Protein AF-A0A435XTY0-F1 (afdb_monomer_lite)

Secondary structure (DSSP, 8-state):
-PPPPP-HHHHHHHHHHHHHHHHHHHHHHHH--S-HHHHHHHHHHHHHHHHHHHHTTHHHHHHHHHHHHH--SHHHHHHHHHHHHHHT-HHHHHHHHHHHHHHTHHHHHHHT-PPPPP-

Structure (mmCIF, N/CA/C/O backbone):
data_AF-A0A435XTY0-F1
#
_entry.id   AF-A0A435XTY0-F1
#
loop_
_atom_site.group_PDB
_atom_site.id
_atom_site.type_symbol
_atom_site.label_atom_id
_atom_site.label_alt_id
_atom_site.label_comp_id
_atom_site.label_asym_id
_atom_site.label_entity_id
_atom_site.label_seq_id
_atom_site.pdbx_PDB_ins_code
_atom_site.Cartn_x
_atom_site.Cartn_y
_atom_site.Cartn_z
_atom_site.occupancy
_atom_site.B_iso_or_equiv
_atom_site.auth_seq_id
_atom_site.auth_comp_id
_atom_site.auth_asym_id
_atom_site.auth_atom_id
_atom_site.pdbx_PDB_model_num
ATOM 1 N N . MET A 1 1 ? -3.269 -15.023 -18.522 1.00 46.81 1 MET A N 1
ATOM 2 C CA . MET A 1 1 ? -3.793 -13.697 -18.132 1.00 46.81 1 MET A CA 1
ATOM 3 C C . MET A 1 1 ? -3.519 -12.740 -19.277 1.00 46.81 1 MET A C 1
ATOM 5 O O . MET A 1 1 ? -2.384 -12.694 -19.733 1.00 46.81 1 MET A O 1
ATOM 9 N N . HIS A 1 2 ? -4.543 -12.071 -19.808 1.00 48.88 2 HIS A N 1
ATOM 10 C CA . HIS A 1 2 ? -4.337 -11.016 -20.805 1.00 48.88 2 HIS A CA 1
ATOM 11 C C . HIS A 1 2 ? -3.816 -9.767 -20.081 1.00 48.88 2 HIS A C 1
ATOM 13 O O . HIS A 1 2 ? -4.322 -9.481 -18.994 1.00 48.88 2 HIS A O 1
ATOM 19 N N . PRO A 1 3 ? -2.822 -9.046 -20.624 1.00 54.50 3 PRO A N 1
ATOM 20 C CA . PRO A 1 3 ? -2.363 -7.809 -20.011 1.00 54.50 3 PRO A CA 1
ATOM 21 C C . PRO A 1 3 ? -3.512 -6.798 -20.031 1.00 54.50 3 PRO A C 1
ATOM 23 O O . PRO A 1 3 ? -3.996 -6.416 -21.097 1.00 54.50 3 PRO A O 1
ATOM 26 N N . VAL A 1 4 ? -3.978 -6.402 -18.848 1.00 65.19 4 VAL A N 1
ATOM 27 C CA . VAL A 1 4 ? -4.920 -5.292 -18.703 1.00 65.19 4 VAL A CA 1
ATOM 28 C C . VAL A 1 4 ? -4.126 -4.011 -18.922 1.00 65.19 4 VAL A C 1
ATOM 30 O O . VAL A 1 4 ? -3.088 -3.805 -18.294 1.00 65.19 4 VAL A O 1
ATOM 33 N N . ALA A 1 5 ? -4.577 -3.167 -19.848 1.00 78.25 5 ALA A N 1
ATOM 34 C CA . ALA A 1 5 ? -3.987 -1.850 -20.030 1.00 78.25 5 ALA A CA 1
ATOM 35 C C . ALA A 1 5 ? -4.233 -1.017 -18.763 1.00 78.25 5 ALA A C 1
ATOM 37 O O . ALA A 1 5 ? -5.380 -0.840 -18.354 1.00 78.25 5 ALA A O 1
ATOM 38 N N . THR A 1 6 ? -3.167 -0.517 -18.142 1.00 87.56 6 THR A N 1
ATOM 39 C CA . THR A 1 6 ? -3.243 0.338 -16.954 1.00 87.56 6 THR A CA 1
ATOM 40 C C . THR A 1 6 ? -3.025 1.801 -17.329 1.00 87.56 6 THR A C 1
ATOM 42 O O . THR A 1 6 ? -2.274 2.124 -18.250 1.00 87.56 6 THR A O 1
ATOM 45 N N . ILE A 1 7 ? -3.681 2.707 -16.602 1.00 93.94 7 ILE A N 1
ATOM 46 C CA . ILE A 1 7 ? -3.432 4.149 -16.688 1.00 93.94 7 ILE A CA 1
ATOM 47 C C . ILE A 1 7 ? -2.593 4.521 -15.469 1.00 93.94 7 ILE A C 1
ATOM 49 O O . ILE A 1 7 ? -3.112 4.535 -14.357 1.00 93.94 7 ILE A O 1
ATOM 53 N N . ALA A 1 8 ? -1.304 4.808 -15.669 1.00 92.56 8 ALA A N 1
ATOM 54 C CA . ALA A 1 8 ? -0.337 4.980 -14.579 1.00 92.56 8 ALA A CA 1
ATOM 55 C C . ALA A 1 8 ? -0.792 5.979 -13.499 1.00 92.56 8 ALA A C 1
ATOM 57 O O . ALA A 1 8 ? -0.707 5.669 -12.318 1.00 92.56 8 ALA A O 1
ATOM 58 N N . ALA A 1 9 ? -1.355 7.124 -13.899 1.00 95.19 9 ALA A N 1
ATOM 59 C CA . ALA A 1 9 ? -1.857 8.131 -12.960 1.00 95.19 9 ALA A CA 1
ATOM 60 C C . ALA A 1 9 ? -3.019 7.627 -12.081 1.00 95.19 9 ALA A C 1
ATOM 62 O O . ALA A 1 9 ? -3.131 8.022 -10.930 1.00 95.19 9 ALA A O 1
ATOM 63 N N . ILE A 1 10 ? -3.872 6.738 -12.603 1.00 96.81 10 ILE A N 1
ATOM 64 C CA . ILE A 1 10 ? -4.977 6.153 -11.829 1.00 96.81 10 ILE A CA 1
ATOM 65 C C . ILE A 1 10 ? -4.449 5.113 -10.841 1.00 96.81 10 ILE A C 1
ATOM 67 O O . ILE A 1 10 ? -4.900 5.058 -9.703 1.00 96.81 10 ILE A O 1
ATOM 71 N N . VAL A 1 11 ? -3.466 4.309 -11.253 1.00 97.62 11 VAL A N 1
ATOM 72 C CA . VAL A 1 11 ? -2.831 3.329 -10.362 1.00 97.62 11 VAL A CA 1
ATOM 73 C C . VAL A 1 11 ? -2.089 4.030 -9.222 1.00 97.62 11 VAL A C 1
ATOM 75 O O . VAL A 1 11 ? -2.182 3.596 -8.078 1.00 97.62 11 VAL A O 1
ATOM 78 N N . ASP A 1 12 ? -1.405 5.136 -9.517 1.00 97.25 12 ASP A N 1
ATOM 79 C CA . ASP A 1 12 ? -0.747 5.951 -8.495 1.00 97.25 12 ASP A CA 1
ATOM 80 C C . ASP A 1 12 ? -1.755 6.593 -7.527 1.00 97.25 12 ASP A C 1
ATOM 82 O O . ASP A 1 12 ? -1.553 6.547 -6.315 1.00 97.25 12 ASP A O 1
ATOM 86 N N . GLN A 1 13 ? -2.892 7.088 -8.035 1.00 97.88 13 GLN A N 1
ATOM 87 C CA . GLN A 1 13 ? -3.979 7.586 -7.184 1.00 97.88 13 GLN A CA 1
ATOM 88 C C . GLN A 1 13 ? -4.516 6.495 -6.250 1.00 97.88 13 GLN A C 1
ATOM 90 O O . GLN A 1 13 ? -4.752 6.767 -5.077 1.00 97.88 13 GLN A O 1
ATOM 95 N N . HIS A 1 14 ? -4.681 5.259 -6.733 1.00 98.25 14 HIS A N 1
ATOM 96 C CA . HIS A 1 14 ? -5.106 4.152 -5.875 1.00 98.25 14 HIS A CA 1
ATOM 97 C C . HIS A 1 14 ? -4.106 3.874 -4.745 1.00 98.25 14 HIS A C 1
ATOM 99 O O . HIS A 1 14 ? -4.523 3.596 -3.621 1.00 98.25 14 HIS A O 1
ATOM 105 N N . ALA A 1 15 ? -2.801 3.976 -5.017 1.00 98.19 15 ALA A N 1
ATOM 106 C CA . ALA A 1 15 ? -1.764 3.810 -4.000 1.00 98.19 15 ALA A CA 1
ATOM 107 C C . ALA A 1 15 ? -1.821 4.925 -2.942 1.00 98.19 15 ALA A C 1
ATOM 109 O O . ALA A 1 15 ? -1.769 4.629 -1.747 1.00 98.19 15 ALA A O 1
ATOM 110 N N . GLU A 1 16 ? -1.998 6.180 -3.366 1.00 98.00 16 GLU A N 1
ATOM 111 C CA . GLU A 1 16 ? -2.195 7.321 -2.460 1.00 98.00 16 GLU A CA 1
ATOM 112 C C . GLU A 1 16 ? -3.431 7.170 -1.586 1.00 98.00 16 GLU A C 1
ATOM 114 O O . GLU A 1 16 ? -3.362 7.274 -0.361 1.00 98.00 16 GLU A O 1
ATOM 119 N N . ASP A 1 17 ? -4.575 6.935 -2.227 1.00 98.25 17 ASP A N 1
ATOM 120 C CA . ASP A 1 17 ? -5.865 6.931 -1.561 1.00 98.25 17 ASP A CA 1
ATOM 121 C C . ASP A 1 17 ? -5.943 5.773 -0.570 1.00 98.25 17 ASP A C 1
ATOM 123 O O . ASP A 1 17 ? -6.478 5.955 0.522 1.00 98.25 17 ASP A O 1
ATOM 127 N N . ALA A 1 18 ? -5.373 4.608 -0.900 1.00 97.62 18 ALA A N 1
ATOM 128 C CA . ALA A 1 18 ? -5.282 3.488 0.030 1.00 97.62 18 ALA A CA 1
ATOM 129 C C . ALA A 1 18 ? -4.476 3.856 1.288 1.00 97.62 18 ALA A C 1
ATOM 131 O O . ALA A 1 18 ? -4.964 3.671 2.406 1.00 97.62 18 ALA A O 1
ATOM 132 N N . ALA A 1 19 ? -3.280 4.432 1.120 1.00 96.69 19 ALA A N 1
ATOM 133 C CA . ALA A 1 19 ? -2.438 4.854 2.238 1.00 96.69 19 ALA A CA 1
ATOM 134 C C . ALA A 1 19 ? -3.136 5.911 3.113 1.00 96.69 19 ALA A C 1
ATOM 136 O O . ALA A 1 19 ? -3.219 5.777 4.341 1.00 96.69 19 ALA A O 1
ATOM 137 N N . PHE A 1 20 ? -3.714 6.932 2.476 1.00 96.19 20 PHE A N 1
ATOM 138 C CA . PHE A 1 20 ? -4.417 8.017 3.152 1.00 96.19 20 PHE A CA 1
ATOM 139 C C . PHE A 1 20 ? -5.664 7.534 3.903 1.00 96.19 20 PHE A C 1
ATOM 141 O O . PHE A 1 20 ? -5.868 7.887 5.071 1.00 96.19 20 PHE A O 1
ATOM 148 N N . LEU A 1 21 ? -6.515 6.732 3.254 1.00 95.44 21 LEU A N 1
ATOM 149 C CA . LEU A 1 21 ? -7.758 6.235 3.846 1.00 95.44 21 LEU A CA 1
ATOM 150 C C . LEU A 1 21 ? -7.481 5.299 5.017 1.00 95.44 21 LEU A C 1
ATOM 152 O O . LEU A 1 21 ? -8.174 5.401 6.028 1.00 95.44 21 LEU A O 1
ATOM 156 N N . TRP A 1 22 ? -6.448 4.458 4.936 1.00 94.38 22 TRP A N 1
ATOM 157 C CA . TRP A 1 22 ? -6.044 3.619 6.060 1.00 94.38 22 TRP A CA 1
ATOM 158 C C . TRP A 1 22 ? -5.580 4.451 7.263 1.00 94.38 22 TRP A C 1
ATOM 160 O O . TRP A 1 22 ? -6.031 4.228 8.391 1.00 94.38 22 TRP A O 1
ATOM 170 N N . LEU A 1 23 ? -4.740 5.468 7.038 1.00 91.25 23 LEU A N 1
ATOM 171 C CA . LEU A 1 23 ? -4.281 6.342 8.118 1.00 91.25 23 LEU A CA 1
ATOM 172 C C . LEU A 1 23 ? -5.446 7.110 8.753 1.00 91.25 23 LEU A C 1
ATOM 174 O O . LEU A 1 23 ? -5.508 7.250 9.978 1.00 91.25 23 LEU A O 1
ATOM 178 N N . ARG A 1 24 ? -6.391 7.585 7.933 1.00 90.62 24 ARG A N 1
ATOM 179 C CA . ARG A 1 24 ? -7.623 8.212 8.417 1.00 90.62 24 ARG A CA 1
ATOM 180 C C . ARG A 1 24 ? -8.437 7.228 9.250 1.00 90.62 24 ARG A C 1
ATOM 182 O O . ARG A 1 24 ? -8.766 7.556 10.381 1.00 90.62 24 ARG A O 1
ATOM 189 N N . ARG A 1 25 ? -8.697 6.022 8.738 1.00 88.06 25 ARG A N 1
ATOM 190 C CA . ARG A 1 25 ? -9.433 4.968 9.448 1.00 88.06 25 ARG A CA 1
ATOM 191 C C . ARG A 1 25 ? -8.861 4.727 10.842 1.00 88.06 25 ARG A C 1
ATOM 193 O O . ARG A 1 25 ? -9.614 4.729 11.810 1.00 88.06 25 ARG A O 1
ATOM 200 N N . ARG A 1 26 ? -7.536 4.580 10.958 1.00 86.06 26 ARG A N 1
ATOM 201 C CA . ARG A 1 26 ? -6.880 4.395 12.260 1.00 86.06 26 ARG A CA 1
ATOM 202 C C . ARG A 1 26 ? -7.173 5.534 13.232 1.00 86.06 26 ARG A C 1
ATOM 204 O O . ARG A 1 26 ? -7.545 5.281 14.370 1.00 86.06 26 ARG A O 1
ATOM 211 N N . ARG A 1 27 ? -7.021 6.783 12.781 1.00 83.75 27 ARG A N 1
ATOM 212 C CA . ARG A 1 27 ? -7.261 7.967 13.623 1.00 83.75 27 ARG A CA 1
ATOM 213 C C . ARG A 1 27 ? -8.701 8.033 14.122 1.00 83.75 27 ARG A C 1
ATOM 215 O O . ARG A 1 27 ? -8.927 8.469 15.243 1.00 83.75 27 ARG A O 1
ATOM 222 N N . GLU A 1 28 ? -9.654 7.608 13.302 1.00 81.12 28 GLU A N 1
ATOM 223 C CA . GLU A 1 28 ? -11.075 7.629 13.658 1.00 81.12 28 GLU A CA 1
ATOM 224 C C . GLU A 1 28 ? -11.440 6.507 14.636 1.00 81.12 28 GLU A C 1
ATOM 226 O O . GLU A 1 28 ? -12.196 6.749 15.576 1.00 81.12 28 GLU A O 1
ATOM 231 N N . ILE A 1 29 ? -10.845 5.317 14.481 1.00 75.56 29 ILE A N 1
ATOM 232 C CA . ILE A 1 29 ? -10.972 4.217 15.452 1.00 75.56 29 ILE A CA 1
ATOM 233 C C . ILE A 1 29 ? -10.393 4.629 16.812 1.00 75.56 29 ILE A C 1
ATOM 235 O O . ILE A 1 29 ? -11.031 4.409 17.840 1.00 75.56 29 ILE A O 1
ATOM 239 N N . ASP A 1 3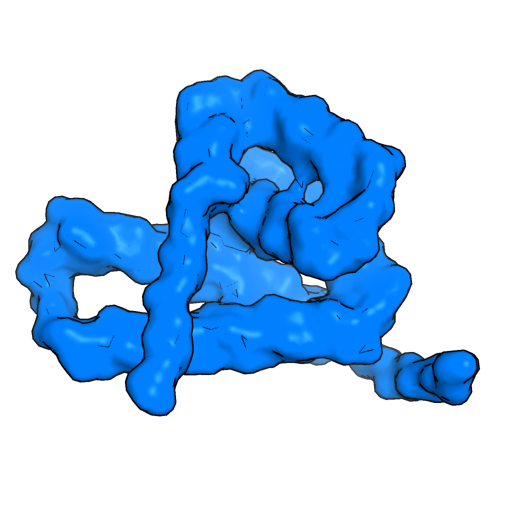0 ? -9.221 5.268 16.821 1.00 72.12 30 ASP A N 1
ATOM 240 C CA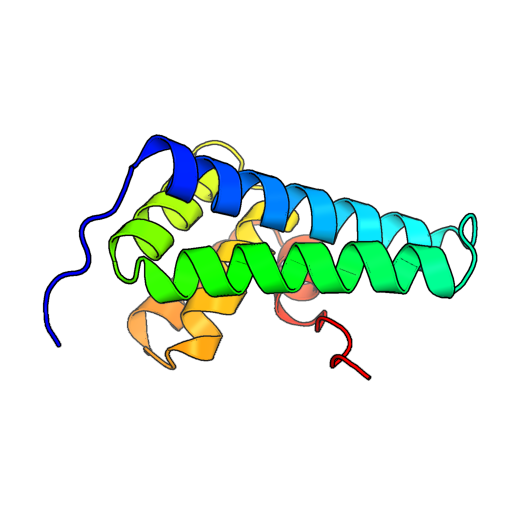 . ASP A 1 30 ? -8.558 5.702 18.055 1.00 72.12 30 ASP A CA 1
ATOM 241 C C . ASP A 1 30 ? -9.248 6.926 18.698 1.00 72.12 30 ASP A C 1
ATOM 243 O O . ASP A 1 30 ? -9.189 7.114 19.914 1.00 72.12 30 ASP A O 1
ATOM 247 N N . GLY A 1 31 ? -9.885 7.781 17.888 1.00 65.75 31 GLY A N 1
ATOM 248 C CA . GLY A 1 31 ? -10.442 9.073 18.302 1.00 65.75 31 GLY A CA 1
ATOM 249 C C . GLY A 1 31 ? -11.946 9.097 18.592 1.00 65.75 31 GLY A C 1
ATOM 250 O O . GLY A 1 31 ? -12.408 10.048 19.221 1.00 65.75 31 GLY A O 1
ATOM 251 N N . SER A 1 32 ? -12.714 8.089 18.158 1.00 61.44 32 SER A N 1
ATOM 252 C CA . SER A 1 32 ? -14.178 7.995 18.334 1.00 61.44 32 SER A CA 1
ATOM 253 C C . SER A 1 32 ? -14.956 9.250 17.878 1.00 61.44 32 SER A C 1
ATOM 255 O O . SER A 1 32 ? -15.949 9.629 18.504 1.00 61.44 32 SER A O 1
ATOM 257 N N . ILE A 1 33 ? -14.511 9.931 16.815 1.00 61.03 33 ILE A N 1
ATOM 258 C CA . ILE A 1 33 ? -15.155 11.170 16.329 1.00 61.03 33 ILE A CA 1
ATOM 259 C C . ILE A 1 33 ? -16.306 10.869 15.353 1.00 61.03 33 ILE A C 1
ATOM 261 O O . ILE A 1 33 ? -17.264 11.638 15.280 1.00 61.03 33 ILE A O 1
ATOM 265 N N . LEU A 1 34 ? -16.230 9.756 14.621 1.00 60.00 34 LEU A N 1
ATOM 266 C CA . LEU A 1 34 ? -17.191 9.377 13.584 1.00 60.00 34 LEU A CA 1
ATOM 267 C C . LEU A 1 34 ? -18.203 8.325 14.057 1.00 60.00 34 LEU A C 1
ATOM 269 O O . LEU A 1 34 ? -17.889 7.460 14.875 1.00 60.00 34 LEU A O 1
ATOM 273 N N . GLU A 1 35 ? -19.410 8.373 13.489 1.00 65.94 35 GLU A N 1
ATOM 274 C CA . GLU A 1 35 ? -20.402 7.303 13.635 1.00 65.94 35 GLU A CA 1
ATOM 275 C C . GLU A 1 35 ? -19.970 6.053 12.839 1.00 65.94 35 GLU A C 1
ATOM 277 O O . GLU A 1 35 ? -19.247 6.146 11.845 1.00 65.94 35 GLU A O 1
ATOM 282 N N . GLU A 1 36 ? -20.442 4.863 13.230 1.00 68.00 36 GLU A N 1
ATOM 283 C CA . GLU A 1 36 ? -20.090 3.575 12.595 1.00 68.00 36 GLU A CA 1
ATOM 284 C C . GLU A 1 36 ? -20.294 3.579 11.064 1.00 68.00 36 GLU A C 1
ATOM 286 O O . GLU A 1 36 ? -19.477 3.048 10.307 1.00 68.00 36 GLU A O 1
ATOM 291 N N . THR A 1 37 ? -21.338 4.268 10.589 1.00 71.31 37 THR A N 1
ATOM 292 C CA . THR A 1 37 ? -21.648 4.428 9.157 1.00 71.31 37 THR A CA 1
ATOM 293 C C . THR A 1 37 ? -20.539 5.154 8.385 1.00 71.31 37 THR A C 1
ATOM 295 O O . THR A 1 37 ? -20.283 4.838 7.219 1.00 71.31 37 THR A O 1
ATOM 298 N N . ASP A 1 38 ? -19.864 6.120 9.008 1.00 79.50 38 ASP A N 1
ATOM 299 C CA . ASP A 1 38 ? -18.807 6.901 8.365 1.00 79.50 38 ASP A CA 1
ATOM 300 C C . ASP A 1 38 ? -17.496 6.111 8.271 1.00 79.50 38 ASP A C 1
ATOM 302 O O . ASP A 1 38 ? -16.796 6.208 7.258 1.00 79.50 38 ASP A O 1
ATOM 306 N N . ILE A 1 39 ? -17.203 5.261 9.263 1.00 81.56 39 ILE A N 1
ATOM 307 C CA . ILE A 1 39 ? -16.085 4.306 9.206 1.00 81.56 39 ILE A CA 1
ATOM 308 C C . ILE A 1 39 ? -16.324 3.295 8.078 1.00 81.56 39 ILE A C 1
ATOM 310 O O . ILE A 1 39 ? -15.435 3.077 7.257 1.00 81.56 39 ILE A O 1
ATOM 314 N N . GLY A 1 40 ? -17.546 2.768 7.945 1.00 85.56 40 GLY A N 1
ATOM 315 C CA . GLY A 1 40 ? -17.895 1.849 6.856 1.00 85.56 40 GLY A CA 1
ATOM 316 C C . GLY A 1 40 ? -17.686 2.442 5.455 1.00 85.56 40 GLY A C 1
ATOM 317 O O . GLY A 1 40 ? -17.279 1.736 4.532 1.00 85.56 40 GLY A O 1
ATOM 318 N N . ARG A 1 41 ? -17.895 3.755 5.275 1.00 88.62 41 ARG A N 1
ATOM 319 C CA . ARG A 1 41 ? -17.593 4.444 4.004 1.00 88.62 41 ARG A CA 1
ATOM 320 C C . ARG A 1 41 ? -16.094 4.568 3.737 1.00 88.62 41 ARG A C 1
ATOM 322 O O . ARG A 1 41 ? -15.696 4.569 2.572 1.00 88.62 41 ARG A O 1
ATOM 329 N N . ILE A 1 42 ? -15.278 4.731 4.778 1.00 90.75 42 ILE A N 1
ATOM 330 C CA . ILE A 1 42 ? -13.817 4.735 4.644 1.00 90.75 42 ILE A CA 1
ATOM 331 C C . ILE A 1 42 ? -13.349 3.340 4.226 1.00 90.75 42 ILE A C 1
ATOM 333 O O . ILE A 1 42 ? -12.598 3.245 3.259 1.00 90.75 42 ILE A O 1
ATOM 337 N N . ASP A 1 43 ? -13.861 2.290 4.870 1.00 90.31 43 ASP A N 1
ATOM 338 C CA . ASP A 1 43 ? -13.486 0.898 4.591 1.00 90.31 43 ASP A CA 1
ATOM 339 C C . ASP A 1 43 ? -13.846 0.502 3.152 1.00 90.31 43 ASP A C 1
ATOM 341 O O . ASP A 1 43 ? -12.972 0.070 2.408 1.00 90.31 43 ASP A O 1
ATOM 345 N N .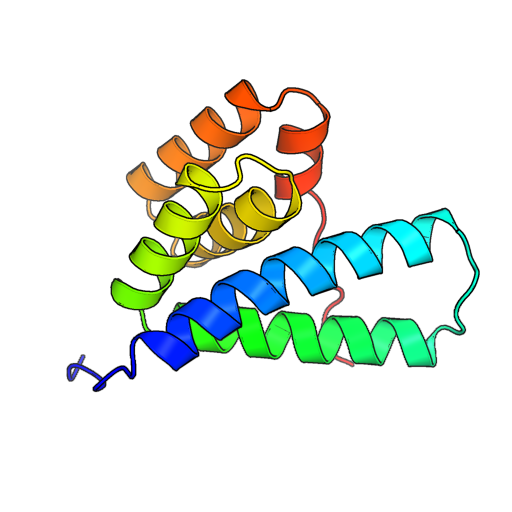 GLN A 1 44 ? -15.064 0.805 2.685 1.00 92.94 44 GLN A N 1
ATOM 346 C CA . GLN A 1 44 ? -15.459 0.547 1.289 1.00 92.94 44 GLN A CA 1
ATOM 347 C C . GLN A 1 44 ? -14.547 1.235 0.263 1.00 92.94 44 GLN A C 1
ATOM 349 O O . GLN A 1 44 ? -14.229 0.673 -0.784 1.00 92.94 44 GLN A O 1
ATOM 354 N N . ARG A 1 45 ? -14.141 2.482 0.531 1.00 95.62 45 ARG A N 1
ATOM 355 C CA . ARG A 1 45 ? -13.242 3.217 -0.370 1.00 95.62 45 ARG A CA 1
ATOM 356 C C . ARG A 1 45 ? -11.822 2.675 -0.304 1.00 95.62 45 ARG A C 1
ATOM 358 O O . ARG A 1 45 ? -11.139 2.675 -1.323 1.00 95.62 45 ARG A O 1
ATOM 365 N N . LEU A 1 46 ? -11.369 2.265 0.877 1.00 95.62 46 LEU A N 1
ATOM 366 C CA . LEU A 1 46 ? -10.064 1.652 1.065 1.00 95.62 46 LEU A CA 1
ATOM 367 C C . LEU A 1 46 ? -9.980 0.345 0.272 1.00 95.62 46 LEU A C 1
ATOM 369 O O . LEU A 1 46 ? -9.073 0.203 -0.547 1.00 95.62 46 LEU A O 1
ATOM 373 N N . ASP A 1 47 ? -10.972 -0.533 0.424 1.00 94.81 47 ASP A N 1
ATOM 374 C CA . ASP A 1 47 ? -11.061 -1.798 -0.309 1.00 94.81 47 ASP A CA 1
ATOM 375 C C . ASP A 1 47 ? -11.057 -1.578 -1.821 1.00 94.81 47 ASP A C 1
ATOM 377 O O . ASP A 1 47 ? -10.248 -2.178 -2.523 1.00 94.81 47 ASP A O 1
ATOM 381 N N . ALA A 1 48 ? -11.863 -0.641 -2.329 1.00 96.25 48 ALA A N 1
ATOM 382 C CA . ALA A 1 48 ? -11.904 -0.343 -3.761 1.00 96.25 48 ALA A CA 1
ATOM 383 C C . ALA A 1 48 ? -10.540 0.107 -4.326 1.00 96.25 48 ALA A C 1
ATOM 385 O O . ALA A 1 48 ? -10.191 -0.226 -5.460 1.00 96.25 48 ALA A O 1
ATOM 386 N N . ASN A 1 49 ? -9.751 0.859 -3.552 1.00 97.88 49 ASN A N 1
ATOM 387 C CA . ASN A 1 49 ? -8.410 1.270 -3.972 1.00 97.88 49 ASN A CA 1
ATOM 388 C C . ASN A 1 49 ? -7.419 0.100 -3.947 1.00 97.88 49 ASN A C 1
ATOM 390 O O . ASN A 1 49 ? -6.630 -0.057 -4.880 1.00 97.88 49 ASN A O 1
ATOM 394 N N . ILE A 1 50 ? -7.492 -0.757 -2.928 1.00 97.12 50 ILE A N 1
ATOM 395 C CA . ILE A 1 50 ? -6.681 -1.974 -2.840 1.00 97.12 50 ILE A CA 1
ATOM 396 C C . ILE A 1 50 ? -7.012 -2.940 -3.989 1.00 97.12 50 ILE A C 1
ATOM 398 O O . ILE A 1 50 ? -6.102 -3.432 -4.657 1.00 97.12 50 ILE A O 1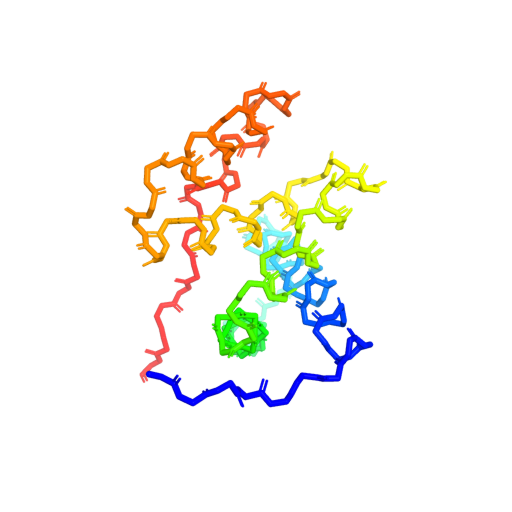
ATOM 402 N N . GLU A 1 51 ? -8.293 -3.154 -4.290 1.00 96.19 51 GLU A N 1
ATOM 403 C CA . GLU A 1 51 ? -8.742 -3.944 -5.441 1.00 96.19 51 GLU A CA 1
ATOM 404 C C . GLU A 1 51 ? -8.234 -3.360 -6.766 1.00 96.19 51 GLU A C 1
ATOM 406 O O . GLU A 1 51 ? -7.772 -4.104 -7.635 1.00 96.19 51 GLU A O 1
ATOM 411 N N . GLY A 1 52 ? -8.247 -2.030 -6.912 1.00 96.19 52 GLY A N 1
ATOM 412 C CA . GLY A 1 52 ? -7.677 -1.335 -8.069 1.00 96.19 52 GLY A CA 1
ATOM 413 C C . GLY A 1 52 ? -6.180 -1.614 -8.253 1.00 96.19 52 GLY A C 1
ATOM 414 O O . GLY A 1 52 ? -5.731 -1.905 -9.366 1.00 96.19 52 GLY A O 1
ATOM 415 N N . LEU A 1 53 ? -5.406 -1.605 -7.163 1.00 97.19 53 LEU A N 1
ATOM 416 C CA . LEU A 1 53 ? -3.985 -1.969 -7.181 1.00 97.19 53 LEU A CA 1
ATOM 417 C C . LEU A 1 53 ? -3.774 -3.448 -7.529 1.00 97.19 53 LEU A C 1
ATOM 419 O O . LEU A 1 53 ? -2.908 -3.768 -8.347 1.00 97.19 53 LEU A O 1
ATOM 423 N N . MET A 1 54 ? -4.582 -4.352 -6.968 1.00 95.62 54 MET A N 1
ATOM 424 C CA . MET A 1 54 ? -4.517 -5.785 -7.276 1.00 95.62 54 MET A CA 1
ATOM 425 C C . MET A 1 54 ? -4.827 -6.060 -8.749 1.00 95.62 54 MET A C 1
ATOM 427 O O . MET A 1 54 ? -4.101 -6.810 -9.405 1.00 95.62 54 MET A O 1
ATOM 431 N N . ALA A 1 55 ? -5.857 -5.410 -9.294 1.00 95.12 55 ALA A N 1
ATOM 432 C CA . ALA A 1 55 ? -6.236 -5.517 -10.699 1.00 95.12 55 ALA A CA 1
ATOM 433 C C . ALA A 1 55 ? -5.143 -4.987 -11.645 1.00 95.12 55 ALA A C 1
ATOM 435 O O . ALA A 1 55 ? -4.970 -5.511 -12.748 1.00 95.12 55 ALA A O 1
ATOM 436 N N . ALA A 1 56 ? -4.368 -3.987 -11.209 1.00 95.44 56 ALA A N 1
ATOM 437 C CA . ALA A 1 56 ? -3.218 -3.460 -11.944 1.00 95.44 56 ALA A CA 1
ATOM 438 C C . ALA A 1 56 ? -1.974 -4.378 -11.898 1.00 95.44 56 ALA A C 1
ATOM 440 O O . ALA A 1 56 ? -1.001 -4.136 -12.624 1.00 95.44 56 ALA A O 1
ATOM 441 N N . GLY A 1 57 ? -1.978 -5.431 -11.071 1.00 95.19 57 GLY A N 1
ATOM 442 C CA . GLY A 1 57 ? -0.903 -6.418 -10.968 1.00 95.19 57 GLY A CA 1
ATOM 443 C C . GLY A 1 57 ? 0.456 -5.777 -10.678 1.00 95.19 57 GLY A C 1
ATOM 444 O O . GLY A 1 57 ? 0.597 -4.971 -9.760 1.00 95.19 57 GLY A O 1
ATOM 445 N N . LYS A 1 58 ? 1.468 -6.083 -11.504 1.00 95.38 58 LYS A N 1
ATOM 446 C CA . LYS A 1 58 ? 2.823 -5.523 -11.349 1.00 95.38 58 LYS A CA 1
ATOM 447 C C . LYS A 1 58 ? 2.839 -3.987 -11.325 1.00 95.38 58 LYS A C 1
ATOM 449 O O . LYS A 1 58 ? 3.637 -3.414 -10.592 1.00 95.38 58 LYS A O 1
ATOM 454 N N . ALA A 1 59 ? 1.970 -3.321 -12.088 1.00 96.56 59 ALA A N 1
ATOM 455 C CA . ALA A 1 59 ? 1.902 -1.860 -12.070 1.00 96.56 59 ALA A CA 1
ATOM 456 C C . ALA A 1 59 ? 1.391 -1.330 -10.720 1.00 96.56 59 ALA A C 1
ATOM 458 O O . ALA A 1 59 ? 1.899 -0.322 -10.241 1.00 96.56 59 ALA A O 1
ATOM 459 N N . GLY A 1 60 ? 0.438 -2.029 -10.091 1.00 97.31 60 GLY A N 1
ATOM 460 C CA . GLY A 1 60 ? -0.040 -1.707 -8.744 1.00 97.31 60 GLY A CA 1
ATOM 461 C C . GLY A 1 60 ? 1.046 -1.888 -7.689 1.00 97.31 60 GLY A C 1
ATOM 462 O O . GLY A 1 60 ? 1.255 -1.004 -6.863 1.00 97.31 60 GLY A O 1
ATOM 463 N N . TRP A 1 61 ? 1.807 -2.983 -7.776 1.00 97.62 61 TRP A N 1
ATOM 464 C CA . TRP A 1 61 ? 2.976 -3.198 -6.919 1.00 97.62 61 TRP A CA 1
ATOM 465 C C . TRP A 1 61 ? 4.021 -2.092 -7.058 1.00 97.62 61 TRP A C 1
ATOM 467 O O . TRP A 1 61 ? 4.482 -1.535 -6.065 1.00 97.62 61 TRP A O 1
ATOM 477 N N . ASP A 1 62 ? 4.413 -1.781 -8.296 1.00 97.62 62 ASP A N 1
ATOM 478 C CA . ASP A 1 62 ? 5.445 -0.784 -8.559 1.00 97.62 62 ASP A CA 1
ATOM 479 C C . ASP A 1 62 ? 5.004 0.606 -8.075 1.00 97.62 62 ASP A C 1
ATOM 481 O O . ASP A 1 62 ? 5.833 1.323 -7.519 1.00 97.62 62 ASP A O 1
ATOM 485 N N . ALA A 1 63 ? 3.718 0.954 -8.213 1.00 98.12 63 ALA A N 1
ATOM 486 C CA . ALA A 1 63 ? 3.151 2.190 -7.676 1.00 98.12 63 ALA A CA 1
ATOM 487 C C . ALA A 1 63 ? 3.188 2.223 -6.140 1.00 98.12 63 ALA A C 1
ATOM 489 O O . ALA A 1 63 ? 3.723 3.168 -5.567 1.00 98.12 63 ALA A O 1
ATOM 490 N N . ALA A 1 64 ? 2.711 1.172 -5.462 1.00 98.12 64 ALA A N 1
ATOM 491 C CA . ALA A 1 64 ? 2.754 1.094 -3.998 1.00 98.12 64 ALA A CA 1
ATOM 492 C C . ALA A 1 64 ? 4.195 1.157 -3.457 1.00 98.12 64 ALA A C 1
ATOM 494 O O . ALA A 1 64 ? 4.473 1.852 -2.481 1.00 98.12 64 ALA A O 1
ATOM 495 N N . ARG A 1 65 ? 5.142 0.482 -4.122 1.00 98.06 65 ARG A N 1
ATOM 496 C CA . ARG A 1 65 ? 6.559 0.507 -3.737 1.00 98.06 65 ARG A CA 1
ATOM 497 C C . ARG A 1 65 ? 7.198 1.870 -3.990 1.00 98.06 65 ARG A C 1
ATOM 499 O O . ARG A 1 65 ? 7.995 2.313 -3.166 1.00 98.06 65 ARG A O 1
ATOM 506 N N . ALA A 1 66 ? 6.881 2.521 -5.109 1.00 97.88 66 ALA A N 1
ATOM 507 C CA . ALA A 1 66 ? 7.343 3.879 -5.390 1.00 97.88 66 ALA A CA 1
ATOM 508 C C . ALA A 1 66 ? 6.836 4.852 -4.320 1.00 97.88 66 ALA A C 1
ATOM 510 O O . ALA A 1 66 ? 7.641 5.560 -3.726 1.00 97.88 66 ALA A O 1
ATOM 511 N N . ARG A 1 67 ? 5.546 4.778 -3.968 1.00 97.25 67 ARG A N 1
ATOM 512 C CA . ARG A 1 67 ? 4.962 5.566 -2.876 1.00 97.25 67 ARG A CA 1
ATOM 513 C C . ARG A 1 67 ? 5.671 5.359 -1.550 1.00 97.25 67 ARG A C 1
ATOM 515 O O . ARG A 1 67 ? 6.048 6.343 -0.935 1.00 97.25 67 ARG A O 1
ATOM 522 N N . PHE A 1 68 ? 5.921 4.114 -1.148 1.00 97.69 68 PHE A N 1
ATOM 523 C CA . PHE A 1 68 ? 6.677 3.836 0.077 1.00 97.69 68 PHE A CA 1
ATOM 524 C C . PHE A 1 68 ? 8.127 4.349 0.018 1.00 97.69 68 PHE A C 1
ATOM 526 O O . PHE A 1 68 ? 8.696 4.745 1.030 1.00 97.69 68 PHE A O 1
ATOM 533 N N . THR A 1 69 ? 8.738 4.346 -1.169 1.00 97.19 69 THR A N 1
ATOM 534 C CA . THR A 1 69 ? 10.103 4.856 -1.364 1.00 97.19 69 THR A CA 1
ATOM 535 C C . THR A 1 69 ? 10.150 6.377 -1.217 1.00 97.19 69 THR A C 1
ATOM 537 O O . THR A 1 69 ? 11.078 6.899 -0.603 1.00 97.19 69 THR A O 1
ATOM 540 N N . ASP A 1 70 ? 9.149 7.074 -1.756 1.00 97.06 70 ASP A N 1
ATOM 541 C CA . ASP A 1 70 ? 9.016 8.530 -1.652 1.00 97.06 70 ASP A CA 1
ATOM 542 C C . ASP A 1 70 ? 8.544 8.962 -0.251 1.00 97.06 70 ASP A C 1
ATOM 544 O O . ASP A 1 70 ? 8.973 9.996 0.267 1.00 97.06 70 ASP A O 1
ATOM 548 N N . TYR A 1 71 ? 7.696 8.145 0.379 1.00 95.62 71 TYR A N 1
ATOM 549 C CA . TYR A 1 71 ? 7.059 8.378 1.672 1.00 95.62 71 TYR A CA 1
ATOM 550 C C . TYR A 1 71 ? 7.086 7.095 2.513 1.00 95.62 71 TYR A C 1
ATOM 552 O O . TYR A 1 71 ? 6.179 6.263 2.462 1.00 95.62 71 TYR A O 1
ATOM 560 N N . ALA A 1 72 ? 8.142 6.936 3.310 1.00 95.88 72 ALA A N 1
ATOM 561 C CA . ALA A 1 72 ? 8.311 5.796 4.207 1.00 95.88 72 ALA A CA 1
ATOM 562 C C . ALA A 1 72 ? 7.440 5.957 5.466 1.00 95.88 72 ALA A C 1
ATOM 564 O O . ALA A 1 72 ? 7.936 6.211 6.562 1.00 95.88 72 ALA A O 1
ATOM 565 N N . GLU A 1 73 ? 6.127 5.843 5.294 1.00 95.50 73 GLU A N 1
ATOM 566 C CA . GLU A 1 73 ? 5.122 6.048 6.335 1.00 95.50 73 GLU A CA 1
ATOM 567 C C . GLU A 1 73 ? 4.218 4.802 6.484 1.00 95.50 73 GLU A C 1
ATOM 569 O O . GLU A 1 73 ? 4.138 3.956 5.583 1.00 95.50 73 GLU A O 1
ATOM 574 N N . PRO A 1 74 ? 3.528 4.630 7.631 1.00 95.12 74 PRO A N 1
ATOM 575 C CA . PRO A 1 74 ? 2.730 3.430 7.890 1.00 95.12 74 PRO A CA 1
ATOM 576 C C . PRO A 1 74 ? 1.576 3.178 6.903 1.00 95.12 74 PRO A C 1
ATOM 578 O O . PRO A 1 74 ? 1.195 2.026 6.714 1.00 95.12 74 PRO A O 1
ATOM 581 N N . GLY A 1 75 ? 1.003 4.215 6.282 1.00 95.94 75 GLY A N 1
ATOM 582 C CA . GLY A 1 75 ? -0.090 4.049 5.312 1.00 95.94 75 GLY A CA 1
ATOM 583 C C . GLY A 1 75 ? 0.382 3.428 3.998 1.00 95.94 75 GLY A C 1
ATOM 584 O O . GLY A 1 75 ? -0.246 2.516 3.460 1.00 95.94 75 GLY A O 1
ATOM 585 N N . GLU A 1 76 ? 1.528 3.877 3.507 1.00 97.56 76 GLU A N 1
ATOM 586 C CA . GLU A 1 76 ? 2.180 3.385 2.300 1.00 97.56 76 GLU A CA 1
ATOM 587 C C . GLU A 1 76 ? 2.658 1.949 2.509 1.00 97.56 76 GLU A C 1
ATOM 589 O O . GLU A 1 76 ? 2.467 1.091 1.643 1.00 97.56 76 GLU A O 1
ATOM 594 N N . LEU A 1 77 ? 3.199 1.658 3.696 1.00 97.12 77 LEU A N 1
ATOM 595 C CA . LEU A 1 77 ? 3.548 0.297 4.082 1.00 97.12 77 LEU A CA 1
ATOM 596 C C . LEU A 1 77 ? 2.319 -0.613 4.165 1.00 97.12 77 LEU A C 1
ATOM 598 O O . LEU A 1 77 ? 2.392 -1.758 3.724 1.00 97.12 77 LEU A O 1
ATOM 602 N N . PHE A 1 78 ? 1.189 -0.125 4.684 1.00 96.69 78 PHE A N 1
ATOM 603 C CA . PHE A 1 78 ? -0.057 -0.888 4.688 1.00 96.69 78 PHE A CA 1
ATOM 604 C C . PHE A 1 78 ? -0.474 -1.284 3.263 1.00 96.69 78 PHE A C 1
ATOM 606 O O . PHE A 1 78 ? -0.763 -2.457 3.017 1.00 96.69 78 PHE A O 1
ATOM 613 N N . ALA A 1 79 ? -0.463 -0.346 2.308 1.00 96.88 79 ALA A N 1
ATOM 614 C CA . ALA A 1 79 ? -0.827 -0.637 0.921 1.00 96.88 79 ALA A CA 1
ATOM 615 C C . ALA A 1 79 ? 0.135 -1.658 0.283 1.00 96.88 79 ALA A C 1
ATOM 617 O O . ALA A 1 79 ? -0.307 -2.653 -0.296 1.00 96.88 79 ALA A O 1
ATOM 618 N N . LEU A 1 80 ? 1.448 -1.461 0.447 1.00 97.00 80 LEU A N 1
ATOM 619 C CA . LEU A 1 80 ? 2.483 -2.368 -0.057 1.00 97.00 80 LEU A CA 1
ATOM 620 C C . LEU A 1 80 ? 2.364 -3.776 0.553 1.00 97.00 80 LEU A C 1
ATOM 622 O O . LEU A 1 80 ? 2.363 -4.779 -0.163 1.00 97.00 80 LEU A O 1
ATOM 626 N N . GLY A 1 81 ? 2.230 -3.848 1.876 1.00 96.44 81 GLY A N 1
ATOM 627 C CA . GLY A 1 81 ? 2.111 -5.092 2.625 1.00 96.44 81 GLY A CA 1
ATOM 628 C C . GLY A 1 81 ? 0.838 -5.861 2.294 1.00 96.44 81 GLY A C 1
ATOM 629 O O . GLY A 1 81 ? 0.889 -7.076 2.124 1.00 96.44 81 GLY A O 1
ATOM 630 N N . THR A 1 82 ? -0.286 -5.165 2.116 1.00 95.88 82 THR A N 1
ATOM 631 C CA . THR A 1 82 ? -1.562 -5.787 1.732 1.00 95.88 82 THR A CA 1
ATOM 632 C C . THR A 1 82 ? -1.452 -6.502 0.386 1.00 95.88 82 THR A C 1
ATOM 634 O O . THR A 1 82 ? -1.907 -7.638 0.261 1.00 95.88 82 THR A O 1
ATOM 637 N N . LEU A 1 83 ? -0.795 -5.890 -0.606 1.00 96.19 83 LEU A N 1
ATOM 638 C CA . LEU A 1 83 ? -0.557 -6.528 -1.906 1.00 96.19 83 LEU A CA 1
ATOM 639 C C . LEU A 1 83 ? 0.350 -7.757 -1.785 1.00 96.19 83 LEU A C 1
ATOM 6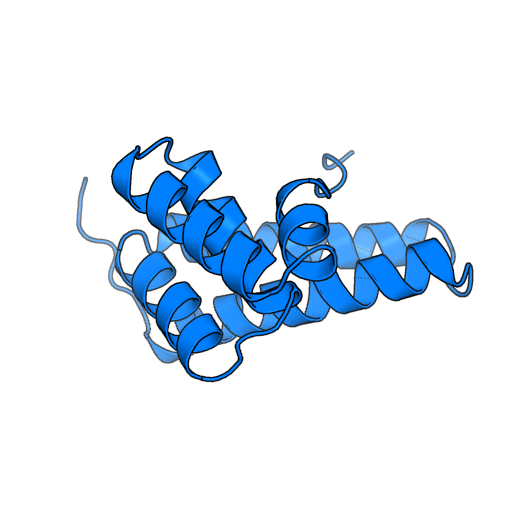41 O O . LEU A 1 83 ? 0.019 -8.817 -2.318 1.00 96.19 83 LEU A O 1
ATOM 645 N N . ALA A 1 84 ? 1.464 -7.630 -1.056 1.00 96.06 84 ALA A N 1
ATOM 646 C CA . ALA A 1 84 ? 2.399 -8.731 -0.831 1.00 96.06 84 ALA A CA 1
ATOM 647 C C . ALA A 1 84 ? 1.713 -9.938 -0.174 1.00 96.06 84 ALA A C 1
ATOM 649 O O . ALA A 1 84 ? 1.825 -11.066 -0.657 1.00 96.06 84 ALA A O 1
ATOM 650 N N . LEU A 1 85 ? 0.965 -9.690 0.904 1.00 93.88 85 LEU A N 1
ATOM 651 C CA . LEU A 1 85 ? 0.247 -10.719 1.652 1.00 93.88 85 LEU A CA 1
ATOM 652 C C . LEU A 1 85 ? -0.870 -11.353 0.820 1.00 93.88 85 LEU A C 1
ATOM 654 O O . LEU A 1 85 ? -1.037 -12.570 0.860 1.00 93.88 85 LEU A O 1
ATOM 658 N N . HIS A 1 86 ? -1.610 -10.556 0.046 1.00 92.31 86 HIS A N 1
ATOM 659 C CA . HIS A 1 86 ? -2.693 -11.062 -0.793 1.00 92.31 86 HIS A CA 1
ATOM 660 C C . HIS A 1 86 ? -2.190 -11.987 -1.905 1.00 92.31 86 HIS A C 1
ATOM 662 O O . HIS A 1 86 ? -2.790 -13.032 -2.154 1.00 92.31 86 HIS A O 1
ATOM 668 N N . TRP A 1 87 ? -1.092 -11.631 -2.578 1.00 93.12 87 TRP A N 1
ATOM 669 C CA . TRP A 1 87 ? -0.524 -12.483 -3.625 1.00 93.12 87 TRP A CA 1
ATOM 670 C C . TRP A 1 87 ? 0.241 -13.691 -3.077 1.00 93.12 87 TRP A C 1
ATOM 672 O O . TRP A 1 87 ? 0.457 -14.648 -3.819 1.00 93.12 87 TRP A O 1
ATOM 682 N N . GLY A 1 88 ? 0.633 -13.672 -1.798 1.00 90.50 88 GLY A N 1
ATOM 683 C CA . GLY A 1 88 ? 1.345 -14.778 -1.153 1.00 90.50 88 GLY A CA 1
ATOM 684 C C . GLY A 1 88 ? 2.732 -15.044 -1.745 1.00 90.50 88 GLY A C 1
ATOM 685 O O . GLY A 1 88 ? 3.267 -16.142 -1.592 1.00 90.50 88 GLY A O 1
ATOM 686 N N . ASP A 1 89 ? 3.303 -14.061 -2.441 1.00 93.81 89 ASP A N 1
ATOM 687 C CA . ASP A 1 89 ? 4.639 -14.147 -3.020 1.00 93.81 89 ASP A CA 1
ATOM 688 C C . ASP A 1 89 ? 5.681 -13.920 -1.917 1.00 93.81 89 ASP A C 1
ATOM 690 O O . ASP A 1 89 ? 5.718 -12.863 -1.283 1.00 93.81 89 ASP A O 1
ATOM 694 N N . ALA A 1 90 ? 6.516 -14.932 -1.671 1.00 95.44 90 ALA A N 1
ATOM 695 C CA . ALA A 1 90 ? 7.472 -14.924 -0.569 1.00 95.44 90 ALA A CA 1
ATOM 696 C C . ALA A 1 90 ? 8.482 -13.768 -0.660 1.00 95.44 90 ALA A C 1
ATOM 698 O O . ALA A 1 90 ? 8.850 -13.212 0.376 1.00 95.44 90 ALA A O 1
ATOM 699 N N . ASP A 1 91 ? 8.888 -13.376 -1.869 1.00 96.56 91 ASP A N 1
ATOM 700 C CA . ASP A 1 91 ? 9.850 -12.293 -2.066 1.00 96.56 91 ASP A CA 1
ATOM 701 C C . ASP A 1 91 ? 9.191 -10.939 -1.775 1.00 96.56 91 ASP A C 1
ATOM 703 O O . ASP A 1 91 ? 9.771 -10.085 -1.102 1.00 96.56 91 ASP A O 1
ATOM 707 N N . LEU A 1 92 ? 7.945 -10.748 -2.218 1.00 95.62 92 LEU A N 1
ATOM 708 C CA . LEU A 1 92 ? 7.190 -9.523 -1.935 1.00 95.62 92 LEU A CA 1
ATOM 709 C C . LEU A 1 92 ? 6.867 -9.390 -0.443 1.00 95.62 92 LEU A C 1
ATOM 711 O O . LEU A 1 92 ? 6.942 -8.292 0.112 1.00 95.62 92 LEU A O 1
ATOM 715 N N . VAL A 1 93 ? 6.545 -10.503 0.219 1.00 95.94 93 VAL A N 1
ATOM 716 C CA . VAL A 1 93 ? 6.306 -10.539 1.667 1.00 95.94 93 VAL A CA 1
ATOM 717 C C . VAL A 1 93 ? 7.584 -10.218 2.438 1.00 95.94 93 VAL A C 1
ATOM 719 O O . VAL A 1 93 ? 7.528 -9.430 3.380 1.00 95.94 93 VAL A O 1
ATOM 722 N N . ALA A 1 94 ? 8.736 -10.756 2.028 1.00 96.75 94 ALA A N 1
ATOM 723 C CA . ALA A 1 94 ? 10.019 -10.411 2.638 1.00 96.75 94 ALA A CA 1
ATOM 724 C C . ALA A 1 94 ? 10.307 -8.904 2.526 1.00 96.75 94 ALA A C 1
ATOM 726 O O . ALA A 1 94 ? 10.630 -8.272 3.529 1.00 96.75 94 ALA A O 1
ATOM 727 N N . ILE A 1 95 ? 10.074 -8.305 1.351 1.00 96.25 95 ILE A N 1
ATOM 728 C CA . ILE A 1 95 ? 10.208 -6.853 1.149 1.00 96.25 95 ILE A CA 1
ATOM 729 C C . ILE A 1 95 ? 9.301 -6.071 2.107 1.00 96.25 95 ILE A C 1
ATOM 731 O O . ILE A 1 95 ? 9.745 -5.095 2.709 1.00 96.25 95 ILE A O 1
ATOM 735 N N . ALA A 1 96 ? 8.040 -6.481 2.266 1.00 95.69 96 ALA A N 1
ATOM 736 C CA . ALA A 1 96 ? 7.108 -5.812 3.171 1.00 95.69 96 ALA A CA 1
ATOM 737 C C . ALA A 1 96 ? 7.535 -5.931 4.647 1.00 95.69 96 ALA A C 1
ATOM 739 O O . ALA A 1 96 ? 7.414 -4.965 5.399 1.00 95.69 96 ALA A O 1
ATOM 740 N N . ILE A 1 97 ? 8.066 -7.085 5.063 1.00 95.38 97 ILE A N 1
ATOM 741 C CA . ILE A 1 97 ? 8.586 -7.298 6.422 1.00 95.38 97 ILE A CA 1
ATOM 742 C C . ILE A 1 97 ? 9.822 -6.431 6.677 1.00 95.38 97 ILE A C 1
ATOM 744 O O . ILE A 1 97 ? 9.894 -5.773 7.714 1.00 95.38 97 ILE A O 1
ATOM 748 N N . ASP A 1 98 ? 10.765 -6.383 5.736 1.00 95.94 98 ASP A N 1
ATOM 749 C CA . ASP A 1 98 ? 11.964 -5.547 5.850 1.00 95.94 98 ASP A CA 1
ATOM 750 C C . ASP A 1 98 ? 11.596 -4.056 5.898 1.00 95.94 98 ASP A C 1
ATOM 752 O O . ASP A 1 98 ? 12.120 -3.296 6.719 1.00 95.94 98 ASP A O 1
ATOM 756 N N . ALA A 1 99 ? 10.630 -3.641 5.074 1.00 94.94 99 ALA A N 1
ATOM 757 C CA . ALA A 1 99 ? 10.079 -2.293 5.097 1.00 94.94 99 ALA A CA 1
ATOM 758 C C . ALA A 1 99 ? 9.441 -1.972 6.462 1.00 94.94 99 ALA A C 1
ATOM 760 O O . ALA A 1 99 ? 9.732 -0.930 7.052 1.00 94.94 99 ALA A O 1
ATOM 761 N N . ALA A 1 100 ? 8.655 -2.894 7.026 1.00 94.62 100 ALA A N 1
ATOM 762 C CA . ALA A 1 100 ? 8.075 -2.744 8.360 1.00 94.62 100 ALA A CA 1
ATOM 763 C C . ALA A 1 100 ? 9.125 -2.652 9.464 1.00 94.62 100 ALA A C 1
ATOM 765 O O . ALA A 1 100 ? 9.015 -1.793 10.338 1.00 94.62 100 ALA A O 1
ATOM 766 N N . ALA A 1 101 ? 10.167 -3.481 9.399 1.00 93.69 101 ALA A N 1
ATOM 767 C CA . ALA A 1 101 ? 11.274 -3.436 10.343 1.00 93.69 101 ALA A CA 1
ATOM 768 C C . ALA A 1 101 ? 11.985 -2.074 10.319 1.00 93.69 101 ALA A C 1
ATOM 770 O O . ALA A 1 101 ? 12.365 -1.568 11.375 1.00 93.69 101 ALA A O 1
ATOM 771 N N . SER A 1 102 ? 12.107 -1.442 9.145 1.00 93.56 102 SER A N 1
ATOM 772 C CA . SER A 1 102 ? 12.723 -0.114 9.027 1.00 93.56 102 SER A CA 1
ATOM 773 C C . SER A 1 102 ? 11.896 1.017 9.659 1.00 93.56 102 SER A C 1
ATOM 775 O O . SER A 1 102 ? 12.472 2.003 10.114 1.00 93.56 102 SER A O 1
ATOM 777 N N . LEU A 1 103 ? 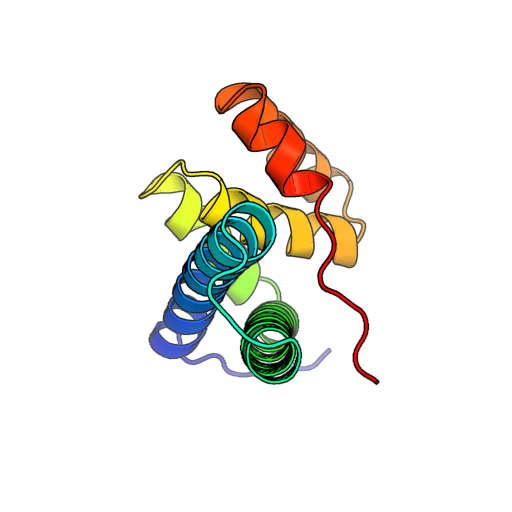10.570 0.851 9.766 1.00 92.38 103 LEU A N 1
ATOM 778 C CA . LEU A 1 103 ? 9.658 1.786 10.443 1.00 92.38 103 LEU A CA 1
ATOM 779 C C . LEU A 1 103 ? 9.413 1.465 11.932 1.00 92.38 103 LEU A C 1
ATOM 781 O O . LEU A 1 103 ? 8.728 2.220 12.626 1.00 92.38 103 LEU A O 1
ATOM 785 N N . GLY A 1 104 ? 9.951 0.356 12.443 1.00 92.12 104 GLY A N 1
ATOM 786 C CA . GLY A 1 104 ? 9.779 -0.070 13.834 1.00 92.12 104 GLY A CA 1
ATOM 787 C C . GLY A 1 104 ? 8.338 -0.466 14.185 1.00 92.12 104 GLY A C 1
ATOM 788 O O . GLY A 1 104 ? 7.598 -1.002 13.361 1.00 92.12 104 GLY A O 1
ATOM 789 N N . GLU A 1 105 ? 7.924 -0.206 15.429 1.00 87.88 105 GLU A N 1
ATOM 790 C CA . GLU A 1 105 ? 6.603 -0.592 15.968 1.00 87.88 105 GLU A CA 1
ATOM 791 C C . GLU A 1 105 ? 5.426 -0.096 15.112 1.00 87.88 105 GLU A C 1
ATOM 793 O O . GLU A 1 105 ? 4.471 -0.833 14.861 1.00 87.88 105 GLU A O 1
ATOM 798 N N . ALA A 1 106 ? 5.501 1.138 14.603 1.00 84.38 106 ALA A N 1
ATOM 799 C CA . ALA A 1 106 ? 4.455 1.695 13.746 1.00 84.38 106 ALA A CA 1
ATOM 800 C C . ALA A 1 106 ? 4.325 0.921 12.423 1.00 84.38 106 ALA A C 1
ATOM 802 O O . ALA A 1 106 ? 3.210 0.693 11.948 1.00 84.38 106 ALA A O 1
ATOM 803 N N . GLY A 1 107 ? 5.453 0.471 11.866 1.00 85.44 107 GLY A N 1
ATOM 804 C CA . GLY A 1 107 ? 5.480 -0.347 10.660 1.00 85.44 107 GLY A CA 1
ATOM 805 C C . GLY A 1 107 ? 4.896 -1.736 10.885 1.00 85.44 107 GLY A C 1
ATOM 806 O O . GLY A 1 107 ? 4.012 -2.164 10.147 1.00 85.44 107 GLY A O 1
ATOM 807 N N . LEU A 1 108 ? 5.312 -2.416 11.951 1.00 85.50 108 LEU A N 1
ATOM 808 C CA . LEU A 1 108 ? 4.778 -3.735 12.314 1.00 85.50 108 LEU A CA 1
ATOM 809 C C . LEU A 1 108 ? 3.266 -3.688 12.592 1.00 85.50 108 LEU A C 1
ATOM 811 O O . LEU A 1 108 ? 2.512 -4.558 12.148 1.00 85.50 108 LEU A O 1
ATOM 815 N N . SER A 1 109 ? 2.802 -2.633 13.266 1.00 84.75 109 SER A N 1
ATOM 816 C CA . SER A 1 109 ? 1.375 -2.393 13.488 1.00 84.75 109 SER A CA 1
ATOM 817 C C . SER A 1 109 ? 0.604 -2.200 12.176 1.00 84.75 109 SER A C 1
ATOM 819 O O . SER A 1 109 ? -0.543 -2.633 12.076 1.00 84.75 109 SER A O 1
ATOM 821 N N . SER A 1 110 ? 1.215 -1.601 11.149 1.00 84.88 110 SER A N 1
ATOM 822 C CA . SER A 1 110 ? 0.543 -1.394 9.861 1.00 84.88 110 SER A CA 1
ATOM 823 C C . SER A 1 110 ? 0.245 -2.693 9.106 1.00 84.88 110 SER A C 1
ATOM 825 O O . SER A 1 110 ? -0.817 -2.813 8.505 1.00 84.88 110 SER A O 1
ATOM 827 N N . LEU A 1 111 ? 1.111 -3.706 9.221 1.00 85.00 111 LEU A N 1
ATOM 828 C CA . LEU A 1 111 ? 0.918 -5.011 8.575 1.00 85.00 111 LEU A CA 1
ATOM 829 C C . LEU A 1 111 ? -0.124 -5.905 9.272 1.00 85.00 111 LEU A C 1
ATOM 831 O O . LEU A 1 111 ? -0.522 -6.928 8.721 1.00 85.00 111 LEU A O 1
ATOM 835 N N . SER A 1 112 ? -0.547 -5.551 10.488 1.00 72.31 112 SER A N 1
ATOM 836 C CA . SER A 1 112 ? -1.425 -6.372 11.337 1.00 72.31 112 SER A CA 1
ATOM 837 C C . SER A 1 112 ? -2.843 -5.816 11.494 1.00 72.31 112 SER A C 1
ATOM 839 O O . SER A 1 112 ? -3.665 -6.443 12.161 1.00 72.31 112 SER A O 1
ATOM 841 N N . ALA A 1 113 ? -3.155 -4.667 10.884 1.00 64.81 113 ALA A N 1
ATOM 842 C CA . ALA A 1 113 ? -4.448 -3.996 11.010 1.00 64.81 113 ALA A CA 1
ATOM 843 C C . ALA A 1 113 ? -5.358 -4.298 9.798 1.00 64.81 113 ALA A C 1
ATOM 845 O O . ALA A 1 113 ? -5.211 -3.645 8.763 1.00 64.81 113 ALA A O 1
ATOM 846 N N . PRO A 1 114 ? -6.302 -5.255 9.896 1.00 56.47 114 PRO A N 1
ATOM 847 C CA . PRO A 1 114 ? -7.168 -5.614 8.777 1.00 56.47 114 PRO A CA 1
ATOM 848 C C . PRO A 1 114 ? -8.169 -4.500 8.439 1.00 56.47 114 PRO A C 1
ATOM 850 O O . PRO A 1 114 ? -8.622 -3.750 9.318 1.00 56.47 114 PRO A O 1
ATOM 853 N N . VAL A 1 115 ? -8.562 -4.441 7.164 1.00 59.09 115 VAL A N 1
ATOM 854 C CA . VAL A 1 115 ? -9.809 -3.782 6.748 1.00 59.09 115 VAL A CA 1
ATOM 855 C C . VAL A 1 115 ? -10.979 -4.614 7.277 1.00 59.09 115 VAL A C 1
ATOM 857 O O . VAL A 1 115 ? -10.889 -5.844 7.325 1.00 59.09 115 VAL A O 1
ATOM 860 N N . ALA A 1 116 ? -12.044 -3.969 7.763 1.00 50.25 116 ALA A N 1
ATOM 861 C CA . ALA A 1 116 ? -13.228 -4.719 8.166 1.00 50.25 116 ALA A CA 1
ATOM 862 C C . ALA A 1 116 ? -13.835 -5.382 6.919 1.00 50.25 116 ALA A C 1
ATOM 864 O O . ALA A 1 116 ? -13.894 -4.738 5.875 1.00 50.25 116 ALA A O 1
ATOM 865 N N . PRO A 1 117 ? -14.283 -6.646 6.995 1.00 38.59 117 PRO A N 1
ATOM 866 C CA . PRO A 1 117 ? -14.950 -7.268 5.862 1.00 38.59 117 PRO A CA 1
ATOM 867 C C . PRO A 1 117 ? -16.211 -6.465 5.491 1.00 38.59 117 PRO A C 1
ATOM 869 O O . PRO A 1 117 ? -16.886 -5.958 6.396 1.00 38.59 117 PRO A O 1
ATOM 872 N N . PRO A 1 118 ? -16.552 -6.350 4.194 1.00 38.62 118 PRO A N 1
ATOM 873 C CA . PRO A 1 118 ? -17.802 -5.722 3.786 1.00 38.62 118 PRO A CA 1
ATOM 874 C C . PRO A 1 118 ? -19.009 -6.480 4.381 1.00 38.62 118 PRO A C 1
ATOM 876 O O . PRO A 1 118 ? -18.900 -7.687 4.625 1.00 38.62 118 PRO A O 1
ATOM 879 N N . PRO A 1 119 ? -20.136 -5.787 4.643 1.00 43.81 119 PRO A N 1
ATOM 880 C CA . PRO A 1 119 ? -21.352 -6.393 5.191 1.00 43.81 119 PRO A CA 1
ATOM 881 C C . PRO A 1 119 ? -22.003 -7.423 4.257 1.00 43.81 119 PRO A C 1
ATOM 883 O O . PRO A 1 119 ? -21.876 -7.281 3.017 1.00 43.81 119 PRO A O 1
#

pLDDT: mean 87.64, std 14.62, range [38.59, 98.25]

Radius of gyration: 13.92 Å; chains: 1; bounding box: 34×26×39 Å

Foldseek 3Di:
DPQDDDDLVLLLVLLVLLLVLVVVLVCCVVPVPDDPVVSLVSLVSNVVSLVVLVSNPVSNLVSLVVCCVVPLALSSLLSQLSNCVVVVDPVSNVVSVVSLVVVPPSSVVSNVDDRDDRD

Sequence (119 aa):
MHPVATIAAIVDQHAEDAAFLWLRRRREIDGSILEETDIGRIDQRLDANIEGLMAAGKAGWDAARARFTDYAEPGELFALGTLALHWGDADLVAIAIDAAASLGEAGLSSLSAPVAPPP